Protein AF-A0A3M8B823-F1 (afdb_monomer_lite)

Secondary structure (DSSP, 8-state):
-----TTTTGGGS-HHHHHHHHHTT-TT--HHHHHHHHHHHHHHHHTT-SGGGTSHHHHHHHHHHHHHHHHHH--

Structure (mmCIF, 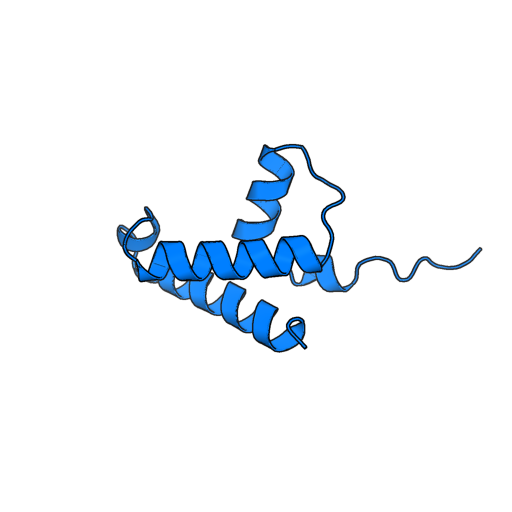N/CA/C/O backbone):
data_AF-A0A3M8B823-F1
#
_entry.id   AF-A0A3M8B823-F1
#
loop_
_atom_site.group_PDB
_atom_site.id
_atom_site.type_symbol
_atom_site.label_atom_id
_atom_site.label_alt_id
_atom_site.label_comp_id
_atom_site.label_asym_id
_atom_site.label_entity_id
_atom_site.label_seq_id
_atom_site.pdbx_PDB_ins_code
_atom_site.Cartn_x
_atom_site.Cartn_y
_atom_site.Cartn_z
_atom_site.occupancy
_atom_site.B_iso_or_equiv
_atom_site.auth_seq_id
_atom_site.auth_comp_id
_atom_site.auth_asym_id
_atom_site.auth_atom_id
_atom_site.pdbx_PDB_model_num
ATOM 1 N N . MET A 1 1 ? -7.230 23.078 24.195 1.00 38.00 1 MET A N 1
ATOM 2 C CA . MET A 1 1 ? -6.608 22.807 22.881 1.00 38.00 1 MET A CA 1
ATOM 3 C C . MET A 1 1 ? -6.667 21.305 22.658 1.00 38.00 1 MET A C 1
ATOM 5 O O . MET A 1 1 ? -5.954 20.574 23.335 1.00 38.00 1 MET A O 1
ATOM 9 N N . ALA A 1 2 ? -7.610 20.833 21.840 1.00 41.69 2 ALA A N 1
ATOM 10 C CA . ALA A 1 2 ? -7.731 19.410 21.543 1.00 41.69 2 ALA A CA 1
ATOM 11 C C . ALA A 1 2 ? -6.485 18.985 20.759 1.00 41.69 2 ALA A C 1
ATOM 13 O O . ALA A 1 2 ? -6.218 19.538 19.697 1.00 41.69 2 ALA A O 1
ATOM 14 N N . LYS A 1 3 ? -5.702 18.047 21.301 1.00 44.28 3 LYS A N 1
ATOM 15 C CA . LYS A 1 3 ? -4.689 17.335 20.521 1.00 44.28 3 LYS A CA 1
ATOM 16 C C . LYS A 1 3 ? -5.454 16.623 19.414 1.00 44.28 3 LYS A C 1
ATOM 18 O O . LYS A 1 3 ? -6.157 15.652 19.689 1.00 44.28 3 LYS A O 1
ATOM 23 N N . THR A 1 4 ? -5.406 17.163 18.205 1.00 47.53 4 THR A N 1
ATOM 24 C CA . THR A 1 4 ? -5.960 16.520 17.026 1.00 47.53 4 THR A CA 1
ATOM 25 C C . THR A 1 4 ? -5.301 15.153 16.924 1.00 47.53 4 THR A C 1
ATOM 27 O O . THR A 1 4 ? -4.099 15.022 16.713 1.00 47.53 4 THR A O 1
ATOM 30 N N . ASN A 1 5 ? -6.095 14.112 17.155 1.00 53.03 5 ASN A N 1
ATOM 31 C CA . ASN A 1 5 ? -5.716 12.710 17.006 1.00 53.03 5 ASN A CA 1
ATOM 32 C C . ASN A 1 5 ? -5.626 12.359 15.504 1.00 53.03 5 ASN A C 1
ATOM 34 O O . ASN A 1 5 ? -6.104 11.320 15.059 1.00 53.03 5 ASN A O 1
ATOM 38 N N . THR A 1 6 ? -5.137 13.301 14.698 1.00 56.81 6 THR A N 1
ATOM 39 C CA . THR A 1 6 ? -5.286 13.322 13.251 1.00 56.81 6 THR A CA 1
ATOM 40 C C . THR A 1 6 ? -4.145 12.535 12.644 1.00 56.81 6 THR A C 1
ATOM 42 O O . THR A 1 6 ? -2.982 12.918 12.726 1.00 56.81 6 THR A O 1
ATOM 45 N N . ASP A 1 7 ? -4.524 11.405 12.062 1.00 68.12 7 ASP A N 1
ATOM 46 C CA . ASP A 1 7 ? -3.735 10.624 11.124 1.00 68.12 7 ASP A CA 1
ATOM 47 C C . ASP A 1 7 ? -2.587 9.781 11.684 1.00 68.12 7 ASP A C 1
ATOM 49 O O . ASP A 1 7 ? -1.557 9.589 11.040 1.00 68.12 7 ASP A O 1
ATOM 53 N N . THR A 1 8 ? -2.785 9.138 12.839 1.00 80.12 8 THR A N 1
ATOM 54 C CA . THR A 1 8 ? -1.883 8.050 13.277 1.00 80.12 8 THR A CA 1
ATOM 55 C C . THR A 1 8 ? -1.736 6.942 12.224 1.00 80.12 8 THR A C 1
ATOM 57 O O . THR A 1 8 ? -0.706 6.271 12.184 1.00 80.12 8 THR A O 1
ATOM 60 N N . TRP A 1 9 ? -2.726 6.781 11.340 1.00 86.38 9 TRP A N 1
ATOM 61 C CA . TRP A 1 9 ? -2.699 5.857 10.209 1.00 86.38 9 TRP A CA 1
ATOM 62 C C . TRP A 1 9 ? -1.705 6.258 9.103 1.00 86.38 9 TRP A C 1
ATOM 64 O O . TRP A 1 9 ? -1.154 5.352 8.482 1.00 86.38 9 TRP A O 1
ATOM 74 N N . LYS A 1 10 ? -1.400 7.555 8.897 1.00 86.69 10 LYS A N 1
ATOM 75 C CA . LYS A 1 10 ? -0.452 8.017 7.855 1.00 86.69 10 LYS A CA 1
ATOM 76 C C . LYS A 1 10 ? 0.944 7.425 8.044 1.00 86.69 10 LYS A C 1
ATOM 78 O O . LYS A 1 10 ? 1.561 6.985 7.088 1.00 86.69 10 LYS A O 1
ATOM 83 N N . LYS A 1 11 ? 1.383 7.247 9.297 1.00 87.38 11 LYS A N 1
ATOM 84 C CA . LYS A 1 11 ? 2.658 6.578 9.646 1.00 87.38 11 LYS A CA 1
ATOM 85 C C . LYS A 1 11 ? 2.738 5.105 9.225 1.00 87.38 11 LYS A C 1
ATOM 87 O O . LYS A 1 11 ? 3.789 4.485 9.355 1.00 87.38 11 LYS A O 1
ATOM 92 N N . HIS A 1 12 ? 1.615 4.516 8.825 1.00 88.94 12 HIS A N 1
ATOM 93 C CA . HIS A 1 12 ? 1.523 3.132 8.379 1.00 88.94 12 HIS A CA 1
ATOM 94 C C . HIS A 1 12 ? 1.279 3.010 6.872 1.00 88.94 12 HIS A C 1
ATOM 96 O O . HIS A 1 12 ? 1.199 1.882 6.385 1.00 88.94 12 HIS A O 1
ATOM 102 N N . VAL A 1 13 ? 1.151 4.131 6.154 1.00 90.44 13 VAL A N 1
ATOM 103 C CA . VAL A 1 13 ? 1.002 4.154 4.699 1.00 90.44 13 VAL A CA 1
ATOM 104 C C . VAL A 1 13 ? 2.346 3.760 4.072 1.00 90.44 13 VAL A C 1
ATOM 106 O O . VAL A 1 13 ? 3.377 4.324 4.437 1.00 90.44 13 VAL A O 1
ATOM 109 N N . PRO A 1 14 ? 2.373 2.759 3.178 1.00 92.31 14 PRO A N 1
ATOM 110 C CA . PRO A 1 14 ? 3.540 2.465 2.352 1.00 92.31 14 PRO A CA 1
ATOM 111 C C . PRO A 1 14 ? 4.033 3.713 1.609 1.00 92.31 14 PRO A C 1
ATOM 113 O O . PRO A 1 14 ? 3.225 4.439 1.033 1.00 92.31 14 PRO A O 1
ATOM 116 N N . TYR A 1 15 ? 5.348 3.935 1.580 1.00 91.25 15 TYR A N 1
ATOM 117 C CA . TYR A 1 15 ? 5.943 5.087 0.893 1.00 91.25 15 TYR A CA 1
ATOM 118 C C . TYR A 1 15 ? 5.529 5.157 -0.583 1.00 91.25 15 TYR A C 1
ATOM 120 O O . TYR A 1 15 ? 5.260 6.234 -1.090 1.00 91.25 15 TYR A O 1
ATOM 128 N N . GLU A 1 16 ? 5.386 4.007 -1.240 1.00 88.94 16 GLU A N 1
ATOM 129 C CA . GLU A 1 16 ? 4.976 3.882 -2.643 1.00 88.94 16 GLU A CA 1
ATOM 130 C C . GLU A 1 16 ? 3.547 4.399 -2.905 1.00 88.94 16 GLU A C 1
ATOM 132 O O . GLU A 1 16 ? 3.198 4.743 -4.031 1.00 88.94 16 GLU A O 1
ATOM 137 N N . ILE A 1 17 ? 2.708 4.451 -1.866 1.00 91.00 17 ILE A N 1
ATOM 138 C CA . ILE A 1 17 ? 1.376 5.064 -1.913 1.00 91.00 17 ILE A CA 1
ATOM 139 C C . ILE A 1 17 ? 1.481 6.556 -1.607 1.00 91.00 17 ILE A C 1
ATOM 141 O O . ILE A 1 17 ? 0.913 7.378 -2.318 1.00 91.00 17 ILE A O 1
ATOM 145 N N . GLU A 1 18 ? 2.206 6.909 -0.544 1.00 90.88 18 GLU A N 1
ATOM 146 C CA . GLU A 1 18 ? 2.376 8.296 -0.106 1.00 90.88 18 GLU A CA 1
ATOM 147 C C . GLU A 1 18 ? 3.037 9.163 -1.189 1.00 90.88 18 GLU A C 1
ATOM 149 O O . GLU A 1 18 ? 2.567 10.268 -1.461 1.00 90.88 18 GLU A O 1
ATOM 154 N N . SER A 1 19 ? 4.069 8.649 -1.864 1.00 90.50 19 SER A N 1
ATOM 155 C CA . SER A 1 19 ? 4.786 9.361 -2.925 1.00 90.50 19 SER A CA 1
ATOM 156 C C . SER A 1 19 ? 3.862 9.761 -4.070 1.00 90.50 19 SER A C 1
ATOM 158 O O . SER A 1 19 ? 3.953 10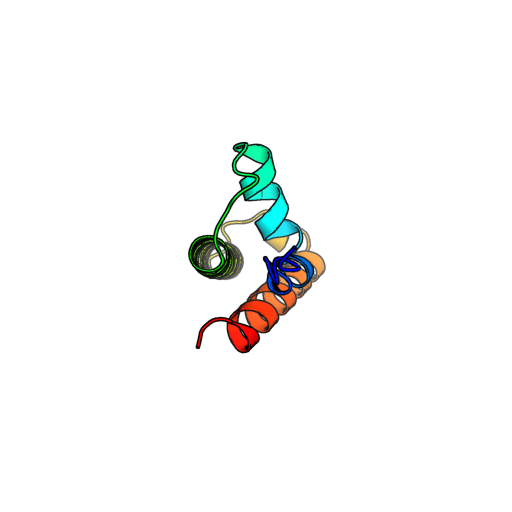.884 -4.552 1.00 90.50 19 SER A O 1
ATOM 160 N N . ARG A 1 20 ? 2.911 8.901 -4.449 1.00 88.81 20 ARG A N 1
ATOM 161 C CA . ARG A 1 20 ? 1.960 9.169 -5.539 1.00 88.81 20 ARG A CA 1
ATOM 162 C C . ARG A 1 20 ? 1.016 10.318 -5.210 1.00 88.81 20 ARG A C 1
ATOM 164 O O . ARG A 1 20 ? 0.678 11.099 -6.093 1.00 88.81 20 ARG A O 1
ATOM 171 N N . PHE A 1 21 ? 0.626 10.464 -3.944 1.00 89.00 21 PHE A N 1
ATOM 172 C CA . PHE A 1 21 ? -0.157 11.613 -3.492 1.00 89.00 21 PHE A CA 1
ATOM 173 C C . PHE A 1 21 ? 0.681 12.893 -3.434 1.00 89.00 21 PHE A C 1
ATOM 175 O O . PHE A 1 21 ? 0.209 13.950 -3.850 1.00 89.00 21 PHE A O 1
ATOM 182 N N . ILE A 1 22 ? 1.933 12.802 -2.978 1.00 88.62 22 ILE A N 1
ATOM 183 C CA . ILE A 1 22 ? 2.861 13.942 -2.938 1.00 88.62 22 ILE A CA 1
ATOM 184 C C . ILE A 1 22 ? 3.179 14.444 -4.356 1.00 88.62 22 ILE A C 1
ATOM 186 O O . ILE A 1 22 ? 3.156 15.650 -4.593 1.00 88.62 22 ILE A O 1
ATOM 190 N N . GLU A 1 23 ? 3.415 13.542 -5.312 1.00 88.38 23 GLU A N 1
ATOM 191 C CA . GLU A 1 23 ? 3.720 13.864 -6.715 1.00 88.38 23 GLU A CA 1
ATOM 192 C C . GLU A 1 23 ? 2.608 14.666 -7.401 1.00 88.38 23 GLU A C 1
ATOM 194 O O . GLU A 1 23 ? 2.889 15.526 -8.235 1.00 88.38 23 GLU A O 1
ATOM 199 N N . VAL A 1 24 ? 1.349 14.427 -7.025 1.00 88.38 24 VAL A N 1
ATOM 200 C CA . VAL A 1 24 ? 0.186 15.168 -7.543 1.00 88.38 24 VAL A CA 1
ATOM 201 C C . VAL A 1 24 ? -0.219 16.355 -6.658 1.00 88.38 24 VAL A C 1
ATOM 203 O O . VAL A 1 24 ? -1.250 16.980 -6.903 1.00 88.38 24 VAL A O 1
ATOM 206 N N . GLY A 1 25 ? 0.571 16.679 -5.627 1.00 87.25 25 GLY A N 1
ATOM 207 C CA . GLY A 1 25 ? 0.315 17.788 -4.703 1.00 87.25 25 GLY A CA 1
ATOM 208 C C . GLY A 1 25 ? -0.842 17.555 -3.723 1.00 87.25 25 GLY A C 1
ATOM 209 O O . GLY A 1 25 ? -1.354 18.510 -3.139 1.00 87.25 25 GLY A O 1
ATOM 210 N N . ASN A 1 26 ? -1.278 16.308 -3.529 1.00 87.50 26 ASN A N 1
ATOM 211 C CA . ASN A 1 26 ? -2.337 15.946 -2.589 1.00 87.50 26 ASN A CA 1
ATOM 212 C C . ASN A 1 26 ? -1.763 15.554 -1.215 1.00 87.50 26 ASN A C 1
ATOM 214 O O . ASN A 1 26 ? -1.770 14.390 -0.831 1.00 87.50 26 ASN A O 1
ATOM 218 N N . GLU A 1 27 ? -1.287 16.523 -0.433 1.00 80.69 27 GLU A N 1
ATOM 219 C CA . GLU A 1 27 ? -0.708 16.265 0.904 1.00 80.69 27 GLU A CA 1
ATOM 220 C C . GLU A 1 27 ? -1.760 15.926 1.986 1.00 80.69 27 GLU A C 1
ATOM 222 O O . GLU A 1 27 ? -1.433 15.449 3.077 1.00 80.69 27 GLU A O 1
ATOM 227 N N . ASN A 1 28 ? -3.045 16.149 1.691 1.00 86.25 28 ASN A N 1
ATOM 228 C CA . ASN A 1 28 ? -4.168 15.960 2.615 1.00 86.25 28 ASN A CA 1
ATOM 229 C C . ASN A 1 28 ? -5.066 14.772 2.236 1.00 86.25 28 ASN A C 1
ATOM 231 O O . ASN A 1 28 ? -6.257 14.777 2.552 1.00 86.25 28 ASN A O 1
ATOM 235 N N . PHE A 1 29 ? -4.493 13.745 1.605 1.00 88.44 29 PHE A N 1
ATOM 236 C CA . PHE A 1 29 ? -5.216 12.524 1.265 1.00 88.44 29 PHE A CA 1
ATOM 237 C C . PHE A 1 29 ? -5.814 11.840 2.507 1.00 88.44 29 PHE A C 1
ATOM 239 O O . PHE A 1 29 ? -5.262 11.843 3.617 1.00 88.44 29 PHE A O 1
ATOM 246 N N . THR A 1 30 ? -6.981 11.248 2.304 1.00 91.38 30 THR A N 1
ATOM 247 C CA . THR A 1 30 ? -7.772 10.541 3.307 1.00 91.38 30 THR A CA 1
ATOM 248 C C . THR A 1 30 ? -7.369 9.070 3.405 1.00 91.38 30 THR A C 1
ATOM 250 O O . THR A 1 30 ? -6.754 8.497 2.503 1.00 91.38 30 THR A O 1
ATOM 253 N N . LEU A 1 31 ? -7.774 8.410 4.496 1.00 90.44 31 LEU A N 1
ATOM 254 C CA . LEU A 1 31 ? -7.566 6.969 4.652 1.00 90.44 31 LEU A CA 1
ATOM 255 C C . LEU A 1 31 ? -8.246 6.168 3.528 1.00 90.44 31 LEU A C 1
ATOM 257 O O . LEU A 1 31 ? -7.702 5.162 3.083 1.00 90.44 31 LEU A O 1
ATOM 261 N N . SER A 1 32 ? -9.416 6.617 3.061 1.00 91.12 32 SER A N 1
ATOM 262 C CA . SER A 1 32 ? -10.132 5.959 1.966 1.00 91.12 32 SER A CA 1
ATOM 263 C C . SER A 1 32 ? -9.347 6.035 0.658 1.00 91.12 32 SER A C 1
ATOM 265 O O . SER A 1 32 ? -9.218 5.022 -0.020 1.00 91.12 32 SER A O 1
ATOM 267 N N . GLU A 1 33 ? -8.781 7.199 0.327 1.00 92.12 33 GLU A N 1
ATOM 268 C CA . GLU A 1 33 ? -7.929 7.360 -0.860 1.00 92.12 33 GLU A CA 1
ATOM 269 C C . GLU A 1 33 ? -6.682 6.476 -0.768 1.00 92.12 33 GLU A C 1
ATOM 271 O O . GLU A 1 33 ? -6.377 5.750 -1.708 1.00 92.12 33 GLU A O 1
ATOM 276 N N . ALA A 1 34 ? -6.017 6.436 0.391 1.00 92.69 34 ALA A N 1
ATOM 277 C CA . ALA A 1 34 ? -4.867 5.555 0.598 1.00 92.69 34 ALA A CA 1
ATOM 278 C C . ALA A 1 34 ? -5.217 4.061 0.466 1.00 92.69 34 ALA A C 1
ATOM 280 O O . ALA A 1 34 ? -4.403 3.268 -0.006 1.00 92.69 34 ALA A O 1
ATOM 281 N N . ILE A 1 35 ? -6.419 3.652 0.891 1.00 94.19 35 ILE A N 1
ATOM 282 C CA . ILE A 1 35 ? -6.912 2.277 0.732 1.00 94.19 35 ILE A CA 1
ATOM 283 C C . ILE A 1 35 ? -7.161 1.947 -0.742 1.00 94.19 35 ILE A C 1
ATOM 285 O O . ILE A 1 35 ? -6.805 0.848 -1.172 1.00 94.19 35 ILE A O 1
ATOM 289 N N . GLU A 1 36 ? -7.760 2.856 -1.511 1.00 94.56 36 GLU A N 1
ATOM 290 C CA . GLU A 1 36 ? -7.967 2.647 -2.948 1.00 94.56 36 GLU A CA 1
ATOM 291 C C . GLU A 1 36 ? -6.635 2.587 -3.697 1.00 94.56 36 GLU A C 1
ATOM 293 O O . GLU A 1 36 ? -6.414 1.654 -4.470 1.00 94.56 36 GLU A O 1
ATOM 298 N N . GLU A 1 37 ? -5.695 3.477 -3.381 1.00 93.44 37 GLU A N 1
ATOM 299 C CA . GLU A 1 37 ? -4.369 3.471 -4.001 1.00 93.44 37 GLU A CA 1
ATOM 300 C C . GLU A 1 37 ? -3.588 2.190 -3.661 1.00 93.44 37 GLU A C 1
ATOM 302 O O . GLU A 1 37 ? -2.962 1.582 -4.527 1.00 93.44 37 GLU A O 1
ATOM 307 N N . ALA A 1 38 ? -3.697 1.690 -2.423 1.00 93.94 38 ALA A N 1
ATOM 308 C CA . ALA A 1 38 ? -3.120 0.399 -2.042 1.00 93.94 38 ALA A CA 1
ATOM 309 C C . ALA A 1 38 ? -3.677 -0.767 -2.871 1.00 93.94 38 ALA A C 1
ATOM 311 O O . ALA A 1 38 ? -2.933 -1.688 -3.213 1.00 93.94 38 ALA A O 1
ATOM 312 N N . LYS A 1 39 ? -4.984 -0.762 -3.173 1.00 93.94 39 LYS A N 1
ATOM 313 C CA . LYS A 1 39 ? -5.605 -1.780 -4.036 1.00 93.94 39 LYS A CA 1
ATOM 314 C C . LYS A 1 39 ? -5.100 -1.651 -5.468 1.00 93.94 39 LYS A C 1
ATOM 316 O O . LYS A 1 39 ? -4.759 -2.670 -6.061 1.00 93.94 39 LYS A O 1
ATOM 321 N N . TYR A 1 40 ? -5.015 -0.423 -5.978 1.00 92.00 40 TYR A N 1
ATOM 322 C CA . TYR A 1 40 ? -4.505 -0.137 -7.314 1.00 92.00 40 TYR A CA 1
ATOM 323 C C . TYR A 1 40 ? -3.066 -0.639 -7.493 1.00 92.00 40 TYR A C 1
ATOM 325 O O . TYR A 1 40 ? -2.786 -1.365 -8.441 1.00 92.00 40 TYR A O 1
ATOM 333 N N . ILE A 1 41 ? -2.165 -0.345 -6.549 1.00 90.31 41 ILE A N 1
ATOM 334 C CA . ILE A 1 41 ? -0.771 -0.813 -6.617 1.00 90.31 41 ILE A CA 1
ATOM 335 C C . ILE A 1 41 ? -0.694 -2.341 -6.584 1.00 90.31 41 ILE A C 1
ATOM 337 O O . ILE A 1 41 ? 0.074 -2.934 -7.341 1.00 90.31 41 ILE A O 1
ATOM 341 N N . ILE A 1 42 ? -1.487 -2.996 -5.729 1.00 92.00 42 ILE A N 1
ATOM 342 C CA . ILE A 1 42 ? -1.533 -4.462 -5.682 1.00 92.00 42 ILE A CA 1
ATOM 343 C C . ILE A 1 42 ? -1.956 -5.032 -7.041 1.00 92.00 42 ILE A C 1
ATOM 345 O O . ILE A 1 42 ? -1.282 -5.928 -7.544 1.00 92.00 42 ILE A O 1
ATOM 349 N N . ASP A 1 43 ? -3.029 -4.506 -7.631 1.00 91.25 43 ASP A N 1
ATOM 350 C CA . ASP A 1 43 ? -3.540 -4.953 -8.929 1.00 91.25 43 ASP A CA 1
ATOM 351 C C . ASP A 1 43 ? -2.529 -4.711 -10.060 1.00 91.25 43 ASP A C 1
ATOM 353 O O . ASP A 1 43 ? -2.244 -5.605 -10.856 1.00 91.25 43 ASP A O 1
ATOM 357 N N . MET A 1 44 ? -1.886 -3.543 -10.071 1.00 88.50 44 MET A N 1
ATOM 358 C CA . MET A 1 44 ? -0.851 -3.180 -11.040 1.00 88.50 44 MET A CA 1
ATOM 359 C C . MET A 1 44 ? 0.369 -4.116 -10.974 1.00 88.50 44 MET A C 1
ATOM 361 O O . MET A 1 44 ? 0.877 -4.541 -12.011 1.00 88.50 44 MET A O 1
ATOM 365 N N . ILE A 1 45 ? 0.843 -4.469 -9.772 1.00 87.62 45 ILE A N 1
ATOM 366 C CA . ILE A 1 45 ? 1.960 -5.416 -9.624 1.00 87.62 45 ILE A CA 1
ATOM 367 C C . ILE A 1 45 ? 1.521 -6.817 -10.070 1.00 87.62 45 ILE A C 1
ATOM 369 O O . ILE A 1 45 ? 2.230 -7.475 -10.827 1.00 87.62 45 ILE A O 1
ATOM 373 N N . GLN A 1 46 ? 0.340 -7.275 -9.641 1.00 85.69 46 GLN A N 1
ATOM 374 C CA . GLN A 1 46 ? -0.155 -8.619 -9.958 1.00 85.69 46 GLN A CA 1
ATOM 375 C C . GLN A 1 46 ? -0.496 -8.817 -11.441 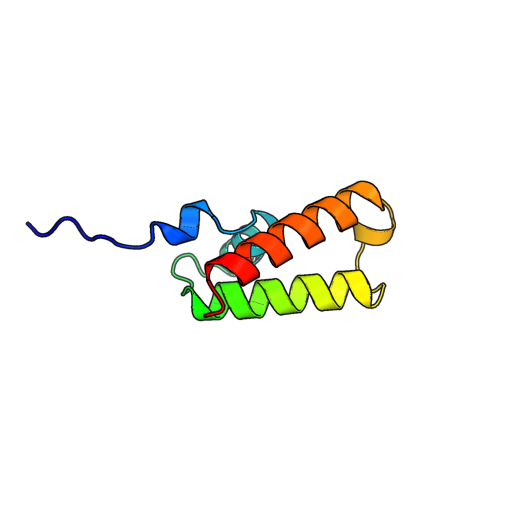1.00 85.69 46 GLN A C 1
ATOM 377 O O . GLN A 1 46 ? -0.373 -9.933 -11.940 1.00 85.69 46 GLN A O 1
ATOM 382 N N . SER A 1 47 ? -0.912 -7.761 -12.140 1.00 85.94 47 SER A N 1
ATOM 383 C CA . SER A 1 47 ? -1.226 -7.789 -13.575 1.00 85.94 47 SER A CA 1
ATOM 384 C C . SER A 1 47 ? 0.009 -7.737 -14.478 1.00 85.94 47 SER A C 1
ATOM 386 O O . SER A 1 47 ? -0.126 -7.837 -15.696 1.00 85.94 47 SER A O 1
ATOM 388 N N . GLY A 1 48 ? 1.214 -7.605 -13.914 1.00 75.06 48 GLY A N 1
ATOM 389 C CA . GLY A 1 48 ? 2.443 -7.524 -14.701 1.00 75.06 48 GLY A CA 1
ATOM 390 C C . GLY A 1 48 ? 2.767 -6.113 -15.215 1.00 75.06 48 GLY A C 1
ATOM 391 O O . GLY A 1 48 ? 3.762 -5.935 -15.908 1.00 75.06 48 GLY A O 1
ATOM 392 N N . GLY A 1 49 ? 1.955 -5.103 -14.886 1.00 64.56 49 GLY A N 1
ATOM 393 C CA . GLY A 1 49 ? 2.009 -3.766 -15.492 1.00 64.56 49 GLY A CA 1
ATOM 394 C C . GLY A 1 49 ? 3.026 -2.790 -14.894 1.00 64.56 49 GLY A C 1
ATOM 395 O O . GLY A 1 49 ? 2.965 -1.604 -15.207 1.00 64.56 49 GLY A O 1
ATOM 396 N N . SER A 1 50 ? 3.924 -3.235 -14.013 1.00 65.88 50 SER A N 1
ATOM 397 C CA . SER A 1 50 ? 4.843 -2.351 -13.288 1.00 65.88 50 SER A CA 1
ATOM 398 C C . SER A 1 50 ? 6.311 -2.740 -13.447 1.00 65.88 50 SER A C 1
ATOM 400 O O . SER A 1 50 ? 6.632 -3.925 -13.523 1.00 65.88 50 SER A O 1
ATOM 402 N N . SER A 1 51 ? 7.193 -1.735 -13.389 1.00 63.66 51 SER A N 1
ATOM 403 C CA . SER A 1 51 ? 8.651 -1.881 -13.258 1.00 63.66 51 SER A CA 1
ATOM 404 C C . SER A 1 51 ? 9.071 -2.700 -12.032 1.00 63.66 51 SER A C 1
ATOM 406 O O . SER A 1 51 ? 10.172 -3.228 -11.995 1.00 63.66 51 SER A O 1
ATOM 408 N N . TYR A 1 52 ? 8.182 -2.882 -11.048 1.00 58.81 52 TYR A N 1
ATOM 409 C CA . TYR A 1 52 ? 8.369 -3.830 -9.943 1.00 58.81 52 TYR A CA 1
ATOM 410 C C . TYR A 1 52 ? 8.516 -5.298 -10.385 1.00 58.81 52 TYR A C 1
ATOM 412 O O . TYR A 1 52 ? 8.849 -6.143 -9.563 1.00 58.81 52 TYR A O 1
ATOM 420 N N . ASN A 1 53 ? 8.223 -5.634 -11.644 1.00 60.62 53 ASN A N 1
ATOM 421 C CA . ASN A 1 53 ? 8.505 -6.963 -12.189 1.00 60.62 53 ASN A CA 1
ATOM 422 C C . ASN A 1 53 ? 9.930 -7.091 -12.741 1.00 60.62 53 ASN A C 1
ATOM 424 O O . ASN A 1 53 ? 10.386 -8.214 -12.943 1.00 60.62 53 ASN A O 1
ATOM 428 N N . ASP A 1 54 ? 10.626 -5.970 -12.955 1.00 65.50 54 ASP A N 1
ATOM 429 C CA . ASP A 1 54 ? 12.045 -5.969 -13.321 1.00 65.50 54 ASP A CA 1
ATOM 430 C C . ASP A 1 54 ? 12.924 -6.276 -12.091 1.00 65.50 54 ASP A C 1
ATOM 432 O O . ASP A 1 54 ? 13.986 -6.883 -12.230 1.00 65.50 54 ASP A O 1
ATOM 436 N N . ASP A 1 55 ? 12.443 -5.932 -10.887 1.00 74.62 55 ASP A N 1
ATOM 437 C CA . ASP A 1 55 ? 13.003 -6.324 -9.586 1.00 74.62 55 ASP A CA 1
ATOM 438 C C . ASP A 1 55 ? 11.939 -7.049 -8.735 1.00 74.62 55 ASP A C 1
ATOM 440 O O . ASP A 1 55 ? 11.184 -6.454 -7.958 1.00 74.62 55 ASP A O 1
ATOM 444 N N . GLU A 1 56 ? 11.865 -8.373 -8.913 1.00 70.88 56 GLU A N 1
ATOM 445 C CA . GLU A 1 56 ? 10.858 -9.246 -8.293 1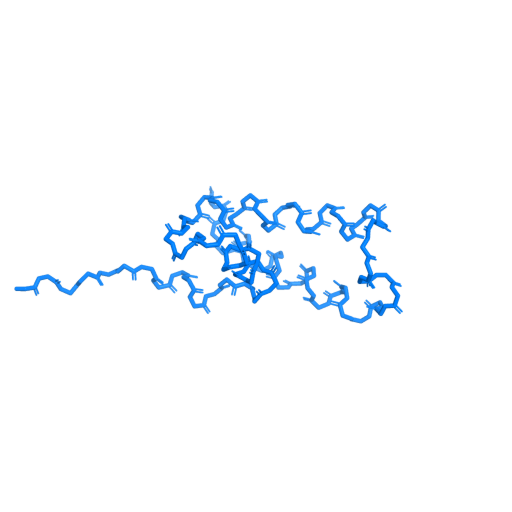.00 70.88 56 GLU A CA 1
ATOM 446 C C . GLU A 1 56 ? 10.821 -9.129 -6.752 1.00 70.88 56 GLU A C 1
ATOM 448 O O . GLU A 1 56 ? 9.763 -9.310 -6.132 1.00 70.88 56 GLU A O 1
ATOM 453 N N . ASP A 1 57 ? 11.949 -8.804 -6.114 1.00 80.88 57 ASP A N 1
ATOM 454 C CA . ASP A 1 57 ? 12.037 -8.652 -4.662 1.00 80.88 57 ASP A CA 1
ATOM 455 C C . ASP A 1 57 ? 11.431 -7.324 -4.191 1.00 80.88 57 ASP A C 1
ATOM 457 O O . ASP A 1 57 ? 10.698 -7.298 -3.190 1.00 80.88 57 ASP A O 1
ATOM 461 N N . GLU A 1 58 ? 11.644 -6.239 -4.940 1.00 81.25 58 GLU A N 1
ATOM 462 C CA . GLU A 1 58 ? 11.007 -4.947 -4.682 1.00 81.25 58 GLU A CA 1
ATOM 463 C C . GLU A 1 58 ? 9.480 -5.040 -4.837 1.00 81.25 58 GLU A C 1
ATOM 465 O O . GLU A 1 58 ? 8.727 -4.624 -3.946 1.00 81.25 58 GLU A O 1
ATOM 470 N N . GLY A 1 59 ? 9.000 -5.691 -5.902 1.00 84.38 59 GLY A N 1
ATOM 471 C CA . GLY A 1 59 ? 7.569 -5.914 -6.119 1.00 84.38 59 GLY A CA 1
ATOM 472 C C . GLY A 1 59 ? 6.904 -6.730 -5.010 1.00 84.38 59 GLY A C 1
ATOM 473 O O . GLY A 1 59 ? 5.833 -6.365 -4.505 1.00 84.38 59 GLY A O 1
ATOM 474 N N . LYS A 1 60 ? 7.556 -7.806 -4.548 1.00 87.69 60 LYS A N 1
ATOM 475 C CA . LYS A 1 60 ? 7.077 -8.608 -3.407 1.00 87.69 60 LYS A CA 1
ATOM 476 C C . LYS A 1 60 ? 7.039 -7.802 -2.111 1.00 87.69 60 LYS A C 1
ATOM 478 O O . LYS A 1 60 ? 6.083 -7.942 -1.336 1.00 87.69 60 LYS A O 1
ATOM 483 N N . ALA A 1 61 ? 8.046 -6.966 -1.856 1.00 90.00 61 ALA A N 1
ATOM 484 C CA . ALA A 1 61 ? 8.089 -6.112 -0.674 1.00 90.00 61 ALA A CA 1
ATOM 485 C C . ALA A 1 61 ? 6.937 -5.095 -0.678 1.00 90.00 61 ALA A C 1
ATOM 487 O O . ALA A 1 61 ? 6.200 -4.999 0.311 1.00 90.00 61 ALA A O 1
ATOM 488 N N . THR A 1 62 ? 6.717 -4.409 -1.801 1.00 90.12 62 THR A N 1
ATOM 489 C CA . THR A 1 62 ? 5.630 -3.434 -1.981 1.00 90.12 62 THR A CA 1
ATOM 490 C C . THR A 1 62 ? 4.255 -4.087 -1.840 1.00 90.12 62 THR A C 1
ATOM 492 O O . THR A 1 62 ? 3.413 -3.606 -1.072 1.00 90.12 62 THR A O 1
ATOM 495 N N . LEU A 1 63 ? 4.044 -5.258 -2.455 1.00 91.50 63 LEU A N 1
ATOM 496 C CA . LEU A 1 63 ? 2.826 -6.057 -2.273 1.00 91.50 63 LEU A CA 1
ATOM 497 C C . LEU A 1 63 ? 2.570 -6.391 -0.800 1.00 91.50 6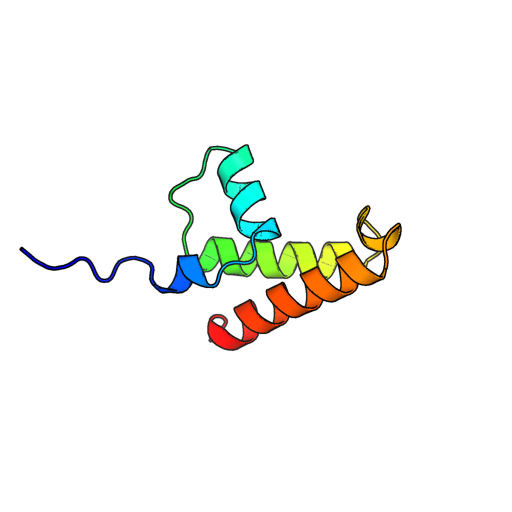3 LEU A C 1
ATOM 499 O O . LEU A 1 63 ? 1.441 -6.275 -0.314 1.00 91.50 63 LEU A O 1
ATOM 503 N N . LYS A 1 64 ? 3.608 -6.815 -0.071 1.00 92.62 64 LYS A N 1
ATOM 504 C CA . LYS A 1 64 ? 3.494 -7.172 1.347 1.00 92.62 64 LYS A CA 1
ATOM 505 C C . LYS A 1 64 ? 3.118 -5.963 2.204 1.00 92.62 64 LYS A C 1
ATOM 507 O O . LYS A 1 64 ? 2.246 -6.095 3.069 1.00 92.62 64 LYS A O 1
ATOM 512 N N . LYS A 1 65 ? 3.729 -4.797 1.962 1.00 93.38 65 LYS A N 1
ATOM 513 C CA . LYS A 1 65 ? 3.400 -3.540 2.656 1.00 93.38 65 LYS A CA 1
ATOM 514 C C . LYS A 1 65 ? 1.939 -3.147 2.409 1.00 93.38 65 LYS A C 1
ATOM 516 O O . LYS A 1 65 ? 1.194 -2.971 3.373 1.00 93.38 65 LYS A O 1
ATOM 521 N N . CYS A 1 66 ? 1.500 -3.125 1.148 1.00 93.19 66 CYS A N 1
ATOM 522 C CA . CYS A 1 66 ? 0.129 -2.760 0.775 1.00 93.19 66 CYS A CA 1
ATOM 523 C C . CYS A 1 66 ? -0.909 -3.722 1.375 1.00 93.19 66 CYS A C 1
ATOM 525 O O . CYS A 1 66 ? -1.884 -3.287 1.984 1.00 93.19 66 CYS A O 1
ATOM 527 N N . LYS A 1 67 ? -0.676 -5.042 1.308 1.00 93.19 67 LYS A N 1
ATOM 528 C CA . LYS A 1 67 ? -1.564 -6.043 1.933 1.00 93.19 67 LYS A CA 1
ATOM 529 C C . LYS A 1 67 ? -1.638 -5.888 3.452 1.00 93.19 67 LYS A C 1
ATOM 531 O O . LYS A 1 67 ? -2.711 -6.045 4.031 1.00 93.19 67 LYS A O 1
ATOM 536 N N . THR A 1 68 ? -0.517 -5.572 4.100 1.00 94.31 68 THR A N 1
ATOM 537 C CA . THR A 1 68 ? -0.466 -5.342 5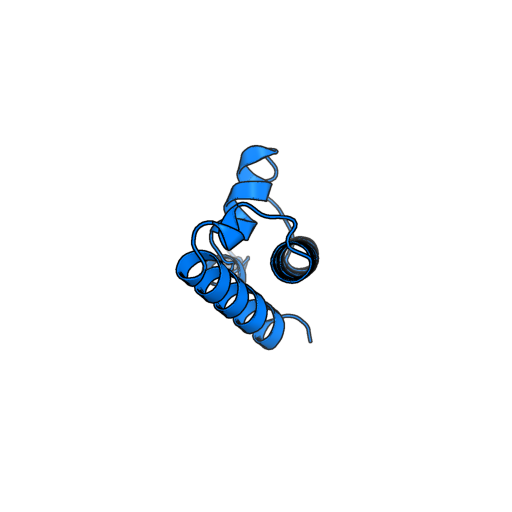.553 1.00 94.31 68 THR A CA 1
ATOM 538 C C . THR A 1 68 ? -1.247 -4.089 5.942 1.00 94.31 68 THR A C 1
ATOM 540 O O . THR A 1 68 ? -2.027 -4.131 6.893 1.00 94.31 68 THR A O 1
ATOM 543 N N . PHE A 1 69 ? -1.089 -3.004 5.182 1.00 93.81 69 PHE A N 1
ATOM 544 C CA . PHE A 1 69 ? -1.855 -1.774 5.360 1.00 93.81 69 PHE A CA 1
ATOM 545 C C . PHE A 1 69 ? -3.360 -2.030 5.207 1.00 93.81 69 PHE A C 1
ATOM 547 O O . PHE A 1 69 ? -4.129 -1.751 6.126 1.00 93.81 69 PHE A O 1
ATOM 554 N N . LEU A 1 70 ? -3.776 -2.676 4.112 1.00 93.31 70 LEU A N 1
ATOM 555 C CA . LEU A 1 70 ? -5.178 -3.032 3.888 1.00 93.31 70 LEU A CA 1
ATOM 556 C C . LEU A 1 70 ? -5.731 -3.924 5.002 1.00 93.31 70 LEU A C 1
ATOM 558 O O . LEU A 1 70 ? -6.813 -3.660 5.505 1.00 93.31 70 LEU A O 1
ATOM 562 N N . LYS A 1 71 ? -4.990 -4.938 5.459 1.00 93.31 71 LYS A N 1
ATOM 563 C CA . LYS A 1 71 ? -5.438 -5.799 6.567 1.00 93.31 71 LYS A CA 1
ATOM 564 C C . LYS A 1 71 ? -5.702 -5.011 7.856 1.00 93.31 71 LYS A C 1
ATOM 566 O O . LYS A 1 71 ? -6.549 -5.411 8.648 1.00 93.31 71 LYS A O 1
ATOM 571 N N . LYS A 1 72 ? -4.964 -3.924 8.082 1.00 91.38 72 LYS A N 1
ATOM 572 C CA . LYS A 1 72 ? -5.078 -3.099 9.286 1.00 91.38 72 LYS A CA 1
ATOM 573 C C . LYS A 1 72 ? -6.203 -2.062 9.200 1.00 91.38 72 LYS A C 1
ATOM 575 O O . LYS A 1 72 ? -6.752 -1.716 10.241 1.00 91.38 72 LYS A O 1
ATOM 580 N N . TYR A 1 73 ? -6.530 -1.575 7.999 1.00 89.56 73 TYR A N 1
ATOM 581 C CA . TYR A 1 73 ? -7.396 -0.399 7.828 1.00 89.56 73 TYR A CA 1
ATOM 582 C C . TYR A 1 73 ? -8.604 -0.573 6.893 1.00 89.56 73 TYR A C 1
ATOM 584 O O . TYR A 1 73 ? -9.494 0.269 6.917 1.00 89.56 73 TYR A O 1
ATOM 592 N N . LYS A 1 74 ? -8.682 -1.650 6.104 1.00 81.12 74 LYS A N 1
ATOM 593 C CA . LYS A 1 74 ? -9.801 -1.964 5.192 1.00 81.12 74 LYS A CA 1
ATOM 594 C C . LYS A 1 74 ? -10.950 -2.685 5.927 1.00 81.12 74 LYS A C 1
ATOM 596 O O . LYS A 1 74 ? -11.406 -3.718 5.445 1.00 81.12 74 LYS A O 1
ATOM 601 N N . ALA A 1 75 ? -11.321 -2.208 7.120 1.00 54.59 75 ALA A N 1
ATOM 602 C CA . ALA A 1 75 ? -12.401 -2.794 7.924 1.00 54.59 75 ALA A CA 1
ATOM 603 C C . ALA A 1 75 ? -13.721 -2.864 7.142 1.00 54.59 75 ALA A C 1
ATOM 605 O O . ALA A 1 75 ? -14.022 -1.887 6.419 1.00 54.59 75 ALA A O 1
#

Radius of gyration: 13.41 Å; chains: 1; bounding box: 25×32×38 Å

pLDDT: mean 82.64, std 14.16, range [38.0, 94.56]

Sequence (75 aa):
MAKTNTDTWKKHVPYEIESRFIEVGNENFTLSEAIEEAKYIIDMIQSGGSSYNDDEDEGKATLKKCKTFLKKYKA

Foldseek 3Di:
DDPPPPPPLVVLQDPVLCVVCVVVVNNPDDLVSSLVSLVVLLCCLVVVNDPCVVVVVSSVVSVVSSVVSCVVRVD

Organism: NCBI:txid1655277